Protein AF-A0A2U3K181-F1 (afdb_monomer)

Sequence (98 aa):
MNLVLLTLGADSKNRAWQYGEIVSIKQDVFADGDSTAYVYSLRAKDVTYRAAFASPLKAAIHTKVKFAVDKKSLCVQDLDGKSRSAAIVEQVGNAPQR

Structure (mmCIF, N/CA/C/O backbone):
data_AF-A0A2U3K181-F1
#
_entry.id   AF-A0A2U3K181-F1
#
loop_
_atom_site.group_PDB
_atom_site.id
_atom_site.type_symbol
_atom_site.label_atom_id
_atom_site.label_alt_id
_atom_site.label_comp_id
_atom_site.label_asym_id
_atom_site.label_entity_id
_atom_site.label_seq_id
_atom_site.pdbx_PDB_ins_code
_atom_site.Cartn_x
_atom_site.Cartn_y
_atom_site.Cartn_z
_atom_site.occupancy
_atom_site.B_iso_or_equiv
_atom_site.auth_seq_id
_atom_site.auth_comp_id
_atom_site.auth_asym_id
_atom_site.auth_atom_id
_atom_site.pdbx_PDB_model_num
ATOM 1 N N . MET A 1 1 ? -8.596 37.259 12.466 1.00 39.12 1 MET A N 1
ATOM 2 C CA . MET A 1 1 ? -9.016 36.731 11.149 1.00 39.12 1 MET A CA 1
ATOM 3 C C . MET A 1 1 ? -8.862 35.221 11.189 1.00 39.12 1 MET A C 1
ATOM 5 O O . MET A 1 1 ? -7.736 34.750 11.199 1.00 39.12 1 MET A O 1
ATOM 9 N N . ASN A 1 2 ? -9.961 34.478 11.327 1.00 39.44 2 ASN A N 1
ATOM 10 C CA . ASN A 1 2 ? -9.931 33.016 11.385 1.00 39.44 2 ASN A CA 1
ATOM 11 C C . ASN A 1 2 ? -10.190 32.484 9.968 1.00 39.44 2 ASN A C 1
ATOM 13 O O . ASN A 1 2 ? -11.282 32.676 9.435 1.00 39.44 2 ASN A O 1
ATOM 17 N N . LEU A 1 3 ? -9.173 31.905 9.330 1.00 45.72 3 LEU A N 1
ATOM 18 C CA . LEU A 1 3 ? -9.273 31.383 7.969 1.00 45.72 3 LEU A CA 1
ATOM 19 C C . LEU A 1 3 ? -9.971 30.016 8.020 1.00 45.72 3 LEU A C 1
ATOM 21 O O . LEU A 1 3 ? -9.351 29.000 8.324 1.00 45.72 3 LEU A O 1
ATOM 25 N N . VAL A 1 4 ? -11.278 29.997 7.758 1.00 48.94 4 VAL A N 1
ATOM 26 C CA . VAL A 1 4 ? -12.032 28.755 7.551 1.00 48.94 4 VAL A CA 1
ATOM 27 C C . VAL A 1 4 ? -11.635 28.207 6.183 1.00 48.94 4 VAL A C 1
ATOM 29 O O . VAL A 1 4 ? -12.110 28.678 5.151 1.00 48.94 4 VAL A O 1
ATOM 32 N N . LEU A 1 5 ? -10.727 27.230 6.163 1.00 55.03 5 LEU A N 1
ATOM 33 C CA . LEU A 1 5 ? -10.469 26.439 4.964 1.00 55.03 5 LEU A CA 1
ATOM 34 C C . LEU A 1 5 ? -11.700 25.573 4.682 1.00 55.03 5 LEU A C 1
ATOM 36 O O . LEU A 1 5 ? -11.958 24.579 5.358 1.00 55.03 5 LEU A O 1
ATOM 40 N N . LEU A 1 6 ? -12.456 25.980 3.664 1.00 47.91 6 LEU A N 1
ATOM 41 C CA . LEU A 1 6 ? -13.483 25.182 3.011 1.00 47.91 6 LEU A CA 1
ATOM 42 C C . LEU A 1 6 ? -12.813 23.944 2.407 1.00 47.91 6 LEU A C 1
ATOM 44 O O . LEU A 1 6 ? -12.244 23.987 1.316 1.00 47.91 6 LEU A O 1
ATOM 48 N N . THR A 1 7 ? -12.855 22.829 3.130 1.00 49.59 7 THR A N 1
ATOM 49 C CA . THR A 1 7 ? -12.512 21.531 2.561 1.00 49.59 7 THR A CA 1
ATOM 50 C C . THR A 1 7 ? -13.585 21.191 1.537 1.00 49.59 7 THR A C 1
ATOM 52 O O . THR A 1 7 ? -14.704 20.831 1.903 1.00 49.59 7 THR A O 1
ATOM 55 N N . LEU A 1 8 ? -13.258 21.328 0.252 1.00 47.91 8 LEU A N 1
ATOM 56 C CA . LEU A 1 8 ? -14.037 20.749 -0.835 1.00 47.91 8 LEU A CA 1
ATOM 57 C C . LEU A 1 8 ? -14.118 19.239 -0.590 1.00 47.91 8 LEU A C 1
ATOM 59 O O . LEU A 1 8 ? -13.180 18.493 -0.870 1.00 47.91 8 LEU A O 1
ATOM 63 N N . GLY A 1 9 ? -15.229 18.808 0.004 1.00 44.72 9 GLY A N 1
ATOM 64 C CA . GLY A 1 9 ? -15.600 17.411 0.140 1.00 44.72 9 GLY A CA 1
ATOM 65 C C . GLY A 1 9 ? -15.864 16.846 -1.245 1.00 44.72 9 GLY A C 1
ATOM 66 O O . GLY A 1 9 ? -16.997 16.844 -1.716 1.00 44.72 9 GLY A O 1
ATOM 67 N N . ALA A 1 10 ? -14.804 16.398 -1.910 1.00 48.47 10 ALA A N 1
ATOM 68 C CA . ALA A 1 10 ? -14.907 15.555 -3.084 1.00 48.47 10 ALA A CA 1
ATOM 69 C C . ALA A 1 10 ? -15.481 14.202 -2.638 1.00 48.47 10 ALA A C 1
ATOM 71 O O . ALA A 1 10 ? -14.775 13.383 -2.053 1.00 48.47 10 ALA A O 1
ATOM 72 N N . ASP A 1 11 ? -16.791 14.056 -2.829 1.00 46.34 11 ASP A N 1
ATOM 73 C CA . ASP A 1 11 ? -17.597 12.834 -2.949 1.00 46.34 11 ASP A CA 1
ATOM 74 C C . ASP A 1 11 ? -16.875 11.512 -2.583 1.00 46.34 11 ASP A C 1
ATOM 76 O O . ASP A 1 11 ? -16.540 10.678 -3.423 1.00 46.34 11 ASP A O 1
ATOM 80 N N . SER A 1 12 ? -16.614 11.307 -1.289 1.00 50.50 12 S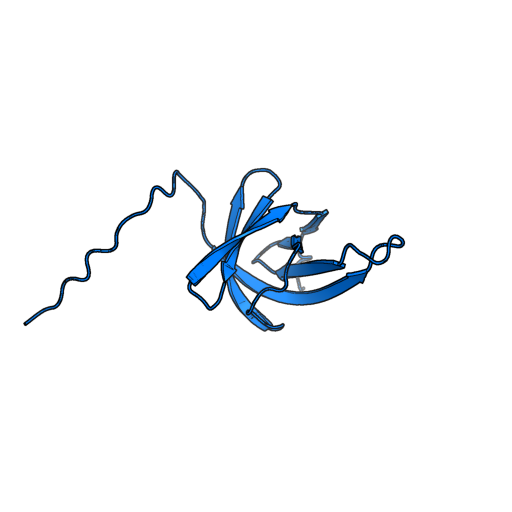ER A N 1
ATOM 81 C CA . SER A 1 12 ? -16.135 10.040 -0.727 1.00 50.50 12 SER A CA 1
ATOM 82 C C . SER A 1 12 ? -17.344 9.284 -0.186 1.00 50.50 12 SER A C 1
ATOM 84 O O . SER A 1 12 ? -17.552 9.211 1.028 1.00 50.50 12 SER A O 1
ATOM 86 N N . LYS A 1 13 ? -18.169 8.723 -1.073 1.00 54.75 13 LYS A N 1
ATOM 87 C CA . LYS A 1 13 ? -19.223 7.780 -0.679 1.00 54.75 13 LYS A CA 1
ATOM 88 C C . LYS A 1 13 ? -18.589 6.582 0.047 1.00 54.75 13 LYS A C 1
ATOM 90 O O . LYS A 1 13 ? -18.047 5.672 -0.565 1.00 54.75 13 LYS A O 1
ATOM 95 N N . ASN A 1 14 ? -18.645 6.638 1.376 1.00 66.06 14 ASN A N 1
ATOM 96 C CA . ASN A 1 14 ? -18.568 5.536 2.337 1.00 66.06 14 ASN A CA 1
ATOM 97 C C . ASN A 1 14 ? -17.309 4.639 2.345 1.00 66.06 14 ASN A C 1
ATOM 99 O O . ASN A 1 14 ? -17.398 3.444 2.622 1.00 66.06 14 ASN A O 1
ATOM 103 N N . ARG A 1 15 ? -16.117 5.186 2.079 1.00 77.62 15 ARG A N 1
ATOM 104 C CA . ARG A 1 15 ? -14.864 4.449 2.322 1.00 77.62 15 ARG A CA 1
ATOM 105 C C . ARG A 1 15 ? -14.478 4.533 3.797 1.00 77.62 15 ARG A C 1
ATOM 107 O O . ARG A 1 15 ? -14.247 5.626 4.314 1.00 77.62 15 ARG A O 1
ATOM 114 N N . ALA A 1 16 ? -14.383 3.383 4.464 1.00 89.31 16 ALA A N 1
ATOM 115 C CA . ALA A 1 16 ? -13.879 3.281 5.831 1.00 89.31 16 ALA A CA 1
ATOM 116 C C . ALA A 1 16 ? -12.361 3.521 5.843 1.00 89.31 16 ALA A C 1
ATOM 118 O O . ALA A 1 16 ? -11.556 2.598 5.711 1.00 89.31 16 ALA A O 1
ATOM 119 N N . TRP A 1 17 ? -11.975 4.792 5.927 1.00 92.94 17 TRP A N 1
ATOM 120 C CA . TRP A 1 17 ? -10.576 5.191 5.985 1.00 92.94 17 TRP A CA 1
ATOM 121 C C . TRP A 1 17 ? -9.951 4.842 7.334 1.00 92.94 17 TRP A C 1
ATOM 123 O O . TRP A 1 17 ? -10.528 5.098 8.388 1.00 92.94 17 TRP A O 1
ATOM 133 N N . GLN A 1 18 ? -8.726 4.338 7.292 1.00 94.69 18 GLN A N 1
ATOM 134 C CA . GLN A 1 18 ? -7.927 3.976 8.455 1.00 94.69 18 GLN A CA 1
ATOM 135 C C . GLN A 1 18 ? -6.443 4.258 8.198 1.00 94.69 18 GLN A C 1
ATOM 137 O O . GLN A 1 18 ? -6.048 4.644 7.096 1.00 94.69 18 GLN A O 1
ATOM 142 N N . TYR A 1 19 ? -5.619 4.082 9.228 1.00 95.88 19 TYR A N 1
ATOM 143 C CA . TYR A 1 19 ? -4.171 4.244 9.139 1.00 95.88 19 TYR A CA 1
ATOM 144 C C . TYR A 1 19 ? -3.470 2.891 9.173 1.00 95.88 19 TYR A C 1
ATOM 146 O O . TYR A 1 19 ? -3.878 1.984 9.897 1.00 95.88 19 TYR A O 1
ATOM 154 N N . GLY A 1 20 ? -2.403 2.773 8.390 1.00 96.31 20 GLY A N 1
ATOM 155 C CA . GLY A 1 20 ? -1.545 1.595 8.331 1.00 96.31 20 GLY A CA 1
ATOM 156 C C . GLY A 1 20 ? -0.113 1.993 8.018 1.00 96.31 20 GLY A C 1
ATOM 157 O O . GLY A 1 20 ? 0.163 3.148 7.698 1.00 96.31 20 GLY A O 1
ATOM 158 N N . GLU A 1 21 ? 0.798 1.038 8.127 1.00 97.75 21 GLU A N 1
ATOM 159 C CA . GLU A 1 21 ? 2.223 1.241 7.880 1.00 97.75 21 GLU A CA 1
ATOM 160 C C . GLU A 1 21 ? 2.671 0.406 6.683 1.00 97.75 21 GLU A C 1
ATOM 162 O O . GLU A 1 21 ? 2.322 -0.771 6.569 1.00 97.75 21 GLU A O 1
ATOM 167 N N . ILE A 1 22 ? 3.463 0.999 5.794 1.00 97.50 22 ILE A N 1
ATOM 168 C CA . ILE A 1 22 ? 4.134 0.244 4.736 1.00 97.50 22 ILE A CA 1
ATOM 169 C C . ILE A 1 22 ? 5.260 -0.563 5.378 1.00 97.50 22 ILE A C 1
ATOM 171 O O . ILE A 1 22 ? 6.219 0.009 5.878 1.00 97.50 22 ILE A O 1
ATOM 175 N N . VAL A 1 23 ? 5.170 -1.888 5.351 1.00 97.00 23 VAL A N 1
ATOM 176 C CA . VAL A 1 23 ? 6.160 -2.778 5.987 1.00 97.00 23 VAL A CA 1
ATOM 177 C C . VAL A 1 23 ? 7.062 -3.489 4.984 1.00 97.00 23 VAL A C 1
ATOM 179 O O . VAL A 1 23 ? 8.067 -4.074 5.367 1.00 97.00 23 VAL A O 1
ATOM 182 N N . SER A 1 24 ? 6.720 -3.455 3.696 1.00 96.31 24 SER A N 1
ATOM 183 C CA . SER A 1 24 ? 7.563 -3.987 2.625 1.00 96.31 24 SER A CA 1
ATOM 184 C C . SER A 1 24 ? 7.191 -3.354 1.288 1.00 96.31 24 SER A C 1
ATOM 186 O O . SER A 1 24 ? 6.020 -3.046 1.048 1.00 96.31 24 SER A O 1
ATOM 188 N N . ILE A 1 25 ? 8.192 -3.181 0.426 1.00 95.62 25 ILE A N 1
ATOM 189 C CA . ILE A 1 25 ? 8.055 -2.737 -0.961 1.00 95.62 25 ILE A CA 1
ATOM 190 C C . ILE A 1 25 ? 8.875 -3.705 -1.810 1.00 95.62 25 ILE A C 1
ATOM 192 O O . ILE A 1 25 ? 10.057 -3.911 -1.539 1.00 95.62 25 ILE A O 1
ATOM 196 N N . LYS A 1 26 ? 8.256 -4.290 -2.831 1.00 94.06 26 LYS A N 1
ATOM 197 C CA . LYS A 1 26 ? 8.919 -5.139 -3.820 1.00 94.06 26 LYS A CA 1
ATOM 198 C C . LYS A 1 26 ? 8.632 -4.592 -5.210 1.00 94.06 26 LYS A C 1
ATOM 200 O O . LYS A 1 26 ? 7.491 -4.263 -5.514 1.00 94.06 26 LYS A O 1
ATOM 205 N N . GLN A 1 27 ? 9.657 -4.499 -6.044 1.00 92.25 27 GLN A N 1
ATOM 206 C CA . GLN A 1 27 ? 9.497 -4.202 -7.461 1.00 92.25 27 GLN A CA 1
ATOM 207 C C . GLN A 1 27 ? 9.540 -5.522 -8.231 1.00 92.25 27 GLN A C 1
ATOM 209 O O . GLN A 1 27 ? 10.518 -6.257 -8.125 1.00 92.25 27 GLN A O 1
ATOM 214 N N . ASP A 1 28 ? 8.481 -5.808 -8.979 1.00 86.50 28 ASP A N 1
ATOM 215 C CA . ASP A 1 28 ? 8.386 -6.955 -9.874 1.00 86.50 28 ASP A CA 1
ATOM 216 C C . ASP A 1 28 ? 8.381 -6.447 -11.318 1.00 86.50 28 ASP A C 1
ATOM 218 O O . ASP A 1 28 ? 7.551 -5.623 -11.702 1.00 86.50 28 ASP A O 1
ATOM 222 N N . VAL A 1 29 ? 9.340 -6.922 -12.110 1.00 78.00 29 VAL A N 1
ATOM 223 C CA . VAL A 1 29 ? 9.423 -6.656 -13.550 1.00 78.00 29 VAL A CA 1
ATOM 224 C C . VAL A 1 29 ? 8.838 -7.871 -14.259 1.00 78.00 29 VAL A C 1
ATOM 226 O O . VAL A 1 29 ? 9.291 -8.994 -14.025 1.00 78.00 29 VAL A O 1
ATOM 229 N N . PHE A 1 30 ? 7.802 -7.671 -15.071 1.00 73.19 30 PHE A N 1
ATOM 230 C CA . PHE A 1 30 ? 7.212 -8.763 -15.838 1.00 73.19 30 PHE A CA 1
ATOM 231 C C . PHE A 1 30 ? 8.131 -9.160 -17.001 1.00 73.19 30 PHE A C 1
ATOM 233 O O . PHE A 1 30 ? 8.942 -8.371 -17.480 1.00 73.19 30 PHE A O 1
ATOM 240 N N . ALA A 1 31 ? 8.026 -10.419 -17.436 1.00 63.47 31 ALA A N 1
ATOM 241 C CA . ALA A 1 31 ? 8.918 -11.015 -18.434 1.00 63.47 31 ALA A CA 1
ATOM 242 C C . ALA A 1 31 ? 8.858 -10.341 -19.822 1.00 63.47 31 ALA A C 1
ATOM 244 O O . ALA A 1 31 ? 9.729 -10.596 -20.649 1.00 63.47 31 ALA A O 1
ATOM 245 N N . ASP A 1 32 ? 7.853 -9.495 -20.069 1.00 70.12 32 ASP A N 1
ATOM 246 C CA . ASP A 1 32 ? 7.728 -8.680 -21.280 1.00 70.12 32 ASP A CA 1
ATOM 247 C C . ASP A 1 32 ? 8.626 -7.429 -21.269 1.00 70.12 32 ASP A C 1
ATOM 249 O O . ASP A 1 32 ? 8.750 -6.771 -22.294 1.00 70.12 32 ASP A O 1
ATOM 253 N N . GLY A 1 33 ? 9.276 -7.107 -20.144 1.00 61.75 33 GLY A N 1
ATOM 254 C CA . GLY A 1 33 ? 10.227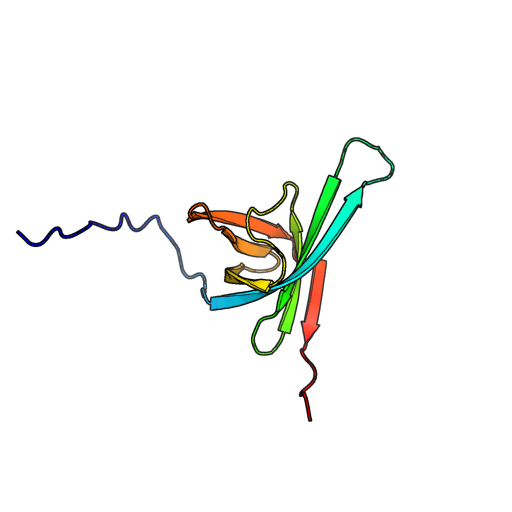 -5.999 -20.011 1.00 61.75 33 GLY A CA 1
ATOM 255 C C . GLY A 1 33 ? 9.596 -4.603 -19.943 1.00 61.75 33 GLY A C 1
ATOM 256 O O . GLY A 1 33 ? 10.229 -3.687 -19.420 1.00 61.75 33 GLY A O 1
ATOM 257 N N . ASP A 1 34 ? 8.349 -4.452 -20.388 1.00 70.56 34 ASP A N 1
ATOM 258 C CA . ASP A 1 34 ? 7.651 -3.165 -20.476 1.00 70.56 34 ASP A CA 1
ATOM 259 C C . ASP A 1 34 ? 6.773 -2.869 -19.252 1.00 70.56 34 ASP A C 1
ATOM 261 O O . ASP A 1 34 ? 6.483 -1.708 -18.947 1.00 70.56 34 ASP A O 1
ATOM 265 N N . SER A 1 35 ? 6.375 -3.901 -18.504 1.00 77.06 35 SER A N 1
ATOM 266 C CA . SER A 1 35 ? 5.505 -3.743 -17.340 1.00 77.06 35 SER A CA 1
ATOM 267 C C . SER A 1 35 ? 6.288 -3.900 -16.034 1.00 77.06 35 SER A C 1
ATOM 269 O O . SER A 1 35 ? 6.806 -4.968 -15.711 1.00 77.06 35 SER A O 1
ATOM 271 N N . THR A 1 36 ? 6.342 -2.834 -15.231 1.00 86.38 36 THR A N 1
ATOM 272 C CA . THR A 1 36 ? 6.845 -2.881 -13.847 1.00 86.38 36 THR A CA 1
ATOM 273 C C . THR A 1 36 ? 5.686 -2.711 -12.870 1.00 86.38 36 THR A C 1
ATOM 275 O O . THR A 1 36 ? 4.936 -1.739 -12.951 1.00 86.38 36 THR A O 1
ATOM 278 N N . ALA A 1 37 ? 5.554 -3.633 -11.918 1.00 90.69 37 ALA A N 1
ATOM 279 C CA . ALA A 1 37 ? 4.647 -3.506 -10.78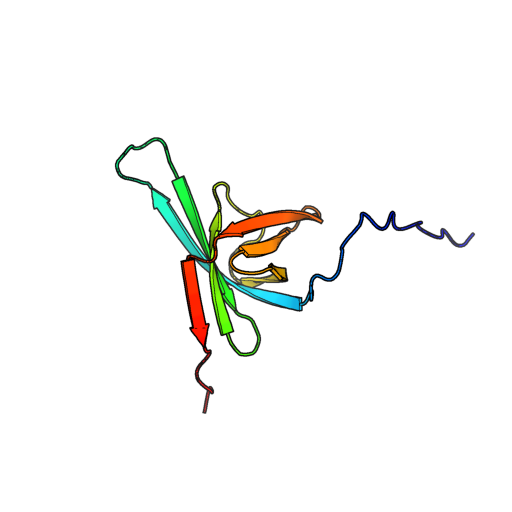6 1.00 90.69 37 ALA A CA 1
ATOM 280 C C . ALA A 1 37 ? 5.415 -3.259 -9.487 1.00 90.69 37 ALA A C 1
ATOM 282 O O . ALA A 1 37 ? 6.470 -3.833 -9.225 1.00 90.69 37 ALA A O 1
ATOM 283 N N . TYR A 1 38 ? 4.828 -2.431 -8.630 1.00 94.12 38 TYR A N 1
ATOM 284 C CA . TYR A 1 38 ? 5.3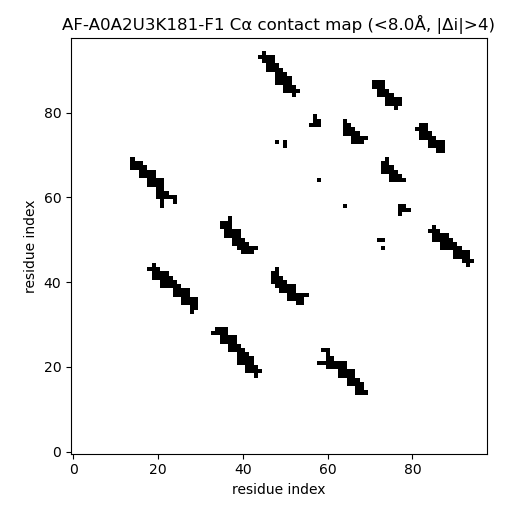30 -2.151 -7.295 1.00 94.12 38 TYR A CA 1
ATOM 285 C C . TYR A 1 38 ? 4.362 -2.753 -6.282 1.00 94.12 38 TYR A C 1
ATOM 287 O O . TYR A 1 38 ? 3.238 -2.275 -6.112 1.00 94.12 38 TYR A O 1
ATOM 295 N N . VAL A 1 39 ? 4.781 -3.831 -5.630 1.00 95.31 39 VAL A N 1
ATOM 296 C CA . VAL A 1 39 ? 3.994 -4.557 -4.638 1.00 95.31 39 VAL A CA 1
ATOM 297 C C . VAL A 1 39 ? 4.298 -4.001 -3.254 1.00 95.31 39 VAL A C 1
ATOM 299 O O . VAL A 1 39 ? 5.407 -4.135 -2.737 1.00 95.31 39 VAL A O 1
ATOM 302 N N . TYR A 1 40 ? 3.291 -3.397 -2.633 1.00 96.94 40 TYR A N 1
ATOM 303 C CA . TYR A 1 40 ? 3.378 -2.840 -1.287 1.00 96.94 40 TYR A CA 1
ATOM 304 C C . TYR A 1 40 ? 2.684 -3.765 -0.300 1.00 96.94 40 TYR A C 1
ATOM 306 O O . TYR A 1 40 ? 1.538 -4.146 -0.529 1.00 96.94 40 TYR A O 1
ATOM 314 N N . SER A 1 41 ? 3.351 -4.081 0.812 1.00 97.12 41 SER A N 1
ATOM 315 C CA . SER A 1 41 ? 2.716 -4.709 1.974 1.00 97.12 41 SER A CA 1
ATOM 316 C C . SER A 1 41 ? 2.347 -3.626 2.984 1.00 97.12 41 SER A C 1
ATOM 318 O O . SER A 1 41 ? 3.225 -2.948 3.521 1.00 97.12 41 SER A O 1
ATOM 320 N N . LEU A 1 42 ? 1.053 -3.464 3.237 1.00 96.62 42 LEU A N 1
ATOM 321 C CA . LEU A 1 42 ? 0.493 -2.482 4.150 1.00 96.62 42 LEU A CA 1
ATOM 322 C C . LEU A 1 42 ? -0.074 -3.179 5.386 1.00 96.62 42 LEU A C 1
ATOM 324 O O . LEU A 1 42 ? -1.092 -3.871 5.311 1.00 96.62 42 LEU A O 1
ATOM 328 N N . ARG A 1 43 ? 0.582 -2.979 6.528 1.00 96.94 43 ARG A N 1
ATOM 329 C CA . ARG A 1 43 ? 0.162 -3.522 7.817 1.00 96.94 43 ARG A CA 1
ATOM 330 C C . ARG A 1 43 ? -0.889 -2.614 8.449 1.00 96.94 43 ARG A C 1
ATOM 332 O O . ARG A 1 43 ? -0.609 -1.468 8.800 1.00 96.94 43 ARG A O 1
ATOM 339 N N . ALA A 1 44 ? -2.088 -3.154 8.609 1.00 93.44 44 ALA A N 1
ATOM 340 C CA . ALA A 1 44 ? -3.139 -2.629 9.469 1.00 93.44 44 ALA A CA 1
ATOM 341 C C . ALA A 1 44 ? -3.068 -3.303 10.851 1.00 93.44 44 ALA A C 1
ATOM 343 O O . ALA A 1 44 ? -2.164 -4.094 11.117 1.00 93.44 44 ALA A O 1
ATOM 344 N N . LYS A 1 45 ? -4.043 -3.015 11.721 1.00 89.44 45 LYS A N 1
ATOM 345 C CA . LYS A 1 45 ? -4.126 -3.590 13.072 1.00 89.44 45 LYS A CA 1
ATOM 346 C C . LYS A 1 45 ? -4.098 -5.127 13.057 1.00 89.44 45 LYS A C 1
ATOM 348 O O . LYS A 1 45 ? -3.179 -5.729 13.603 1.00 89.44 45 LYS A O 1
ATOM 353 N N . ASP A 1 46 ? -5.048 -5.741 12.355 1.00 90.56 46 ASP A N 1
ATOM 354 C CA . ASP A 1 46 ? -5.284 -7.194 12.414 1.00 90.56 46 ASP A CA 1
ATOM 355 C C . ASP A 1 46 ? -4.960 -7.914 11.093 1.00 90.56 46 ASP A C 1
ATOM 357 O O . ASP A 1 46 ? -5.156 -9.119 10.956 1.00 90.56 46 ASP A O 1
ATOM 361 N N . VAL A 1 47 ? -4.475 -7.185 10.088 1.00 94.50 47 VAL A N 1
ATOM 362 C CA . VAL A 1 47 ? -4.286 -7.701 8.731 1.00 94.50 47 VAL A CA 1
ATOM 363 C C . VAL A 1 47 ? -3.177 -6.959 8.001 1.00 94.50 47 VAL A C 1
ATOM 365 O O . VAL A 1 47 ? -3.003 -5.753 8.173 1.00 94.50 47 VAL A O 1
ATOM 368 N N . THR A 1 48 ? -2.459 -7.670 7.141 1.00 96.69 48 THR A N 1
ATOM 369 C CA . THR A 1 48 ? -1.526 -7.105 6.172 1.00 96.69 48 THR A CA 1
ATOM 370 C C . THR A 1 48 ? -2.075 -7.308 4.763 1.00 96.69 48 THR A C 1
ATOM 372 O O . THR A 1 48 ? -2.354 -8.432 4.345 1.00 96.69 48 THR A O 1
ATOM 375 N N . TYR A 1 49 ? -2.238 -6.208 4.030 1.00 96.62 49 TYR A N 1
ATOM 376 C CA . TYR A 1 49 ? -2.670 -6.215 2.634 1.00 96.62 49 TYR A CA 1
ATOM 377 C C . TYR A 1 49 ? -1.462 -6.116 1.717 1.00 96.62 49 TYR A C 1
ATOM 379 O O . TYR A 1 49 ? -0.592 -5.279 1.946 1.00 96.62 49 TYR A O 1
ATOM 387 N N . ARG A 1 50 ? -1.435 -6.896 0.640 1.00 96.56 50 ARG A N 1
ATOM 388 C CA . ARG A 1 50 ? -0.514 -6.682 -0.476 1.00 96.56 50 ARG A CA 1
ATOM 389 C C . ARG A 1 50 ? -1.266 -6.161 -1.678 1.00 96.56 50 ARG A C 1
ATOM 391 O O . ARG A 1 50 ? -2.273 -6.744 -2.073 1.00 96.56 50 ARG A O 1
ATOM 398 N N . ALA A 1 51 ? -0.768 -5.083 -2.266 1.00 96.06 51 ALA A N 1
ATOM 399 C CA . ALA A 1 51 ? -1.363 -4.479 -3.450 1.00 96.06 51 ALA A CA 1
ATOM 400 C C . ALA A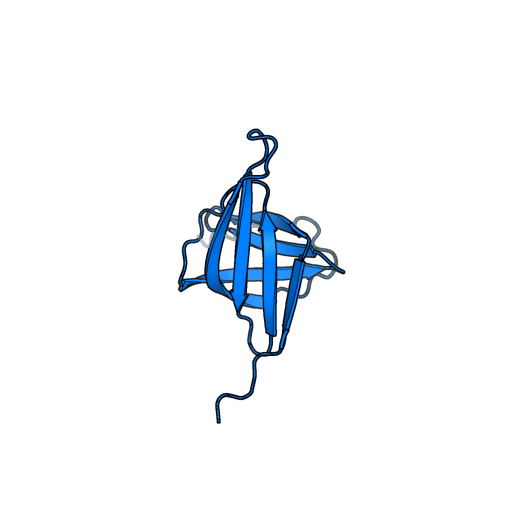 1 51 ? -0.295 -4.101 -4.477 1.00 96.06 51 ALA A C 1
ATOM 402 O O . ALA A 1 51 ? 0.777 -3.620 -4.108 1.00 96.06 51 ALA A O 1
ATOM 403 N N . ALA A 1 52 ? -0.606 -4.327 -5.754 1.00 94.62 52 ALA A N 1
ATOM 404 C CA . ALA A 1 52 ? 0.290 -4.068 -6.877 1.00 94.62 52 ALA A CA 1
ATOM 405 C C . ALA A 1 52 ? -0.084 -2.755 -7.576 1.00 94.62 52 ALA A C 1
ATOM 407 O O . ALA A 1 52 ? -1.151 -2.642 -8.181 1.00 94.62 52 ALA A O 1
ATOM 408 N N . PHE A 1 53 ? 0.795 -1.761 -7.490 1.00 94.19 53 PHE A N 1
ATOM 409 C CA . PHE A 1 53 ? 0.633 -0.465 -8.138 1.00 94.19 53 PHE A CA 1
ATOM 410 C C . PHE A 1 53 ? 1.436 -0.414 -9.440 1.00 94.19 53 PHE A C 1
ATOM 412 O O . PHE A 1 53 ? 2.580 -0.861 -9.484 1.00 94.19 53 PHE A O 1
ATOM 419 N N . ALA A 1 54 ? 0.862 0.194 -10.480 1.00 92.06 54 ALA A N 1
ATOM 420 C CA . ALA A 1 54 ? 1.540 0.435 -11.760 1.00 92.06 54 ALA A CA 1
ATOM 421 C C . ALA A 1 54 ? 2.611 1.543 -11.689 1.00 92.06 54 ALA A C 1
ATOM 423 O O . ALA A 1 54 ? 3.355 1.776 -12.634 1.00 92.06 54 ALA A O 1
ATOM 424 N N . SER A 1 55 ? 2.674 2.285 -10.585 1.00 91.25 55 SER A N 1
ATOM 425 C CA . SER A 1 55 ? 3.662 3.340 -10.366 1.00 91.25 55 SER A CA 1
ATOM 426 C C . SER A 1 55 ? 4.023 3.399 -8.886 1.00 91.25 55 SER A C 1
ATOM 428 O O . SER A 1 55 ? 3.161 3.114 -8.046 1.00 91.25 55 SER A O 1
ATOM 430 N N . PRO A 1 56 ? 5.261 3.786 -8.542 1.00 94.06 56 PRO A N 1
ATOM 431 C CA . PRO A 1 56 ? 5.687 3.815 -7.156 1.00 94.06 56 PRO A CA 1
ATOM 432 C C . PRO A 1 56 ? 4.893 4.861 -6.364 1.00 94.06 56 PRO A C 1
ATOM 434 O O . PRO A 1 56 ? 4.609 5.970 -6.833 1.00 94.06 56 PRO A O 1
ATOM 437 N N . LEU A 1 57 ? 4.542 4.507 -5.132 1.00 95.75 57 LEU A N 1
ATOM 438 C CA . LEU A 1 57 ? 4.109 5.460 -4.117 1.00 95.75 57 LEU A CA 1
ATOM 439 C C . LEU A 1 57 ? 5.294 6.338 -3.699 1.00 95.75 57 LEU A C 1
ATOM 441 O O . LEU A 1 57 ? 6.444 5.903 -3.719 1.00 95.75 57 LEU A O 1
ATOM 445 N N . LYS A 1 58 ? 5.006 7.576 -3.301 1.00 96.50 58 LYS A N 1
ATOM 446 C CA . LYS A 1 58 ? 5.987 8.468 -2.673 1.00 96.50 58 LYS A CA 1
ATOM 447 C C . LYS A 1 58 ? 6.298 8.025 -1.247 1.00 96.50 58 LYS A C 1
ATOM 449 O O . LYS A 1 58 ? 7.396 8.272 -0.762 1.00 96.50 58 LYS A O 1
ATOM 454 N N . ALA A 1 59 ? 5.337 7.394 -0.578 1.00 94.81 59 ALA A N 1
ATOM 455 C CA . ALA A 1 59 ? 5.535 6.792 0.728 1.00 94.81 59 ALA A CA 1
ATOM 456 C C . ALA A 1 59 ? 6.587 5.666 0.685 1.00 94.81 59 ALA A C 1
ATOM 458 O O . ALA A 1 59 ? 6.503 4.738 -0.123 1.00 94.81 59 ALA A O 1
ATOM 459 N N . ALA A 1 60 ? 7.562 5.747 1.591 1.00 94.75 60 ALA A N 1
ATOM 460 C CA . ALA A 1 60 ? 8.624 4.760 1.757 1.00 94.75 60 ALA A CA 1
ATOM 461 C C . ALA A 1 60 ? 8.229 3.665 2.766 1.00 94.75 60 ALA A C 1
ATOM 463 O O . ALA A 1 60 ? 7.210 3.763 3.456 1.00 94.75 60 ALA A O 1
ATOM 464 N N . ILE A 1 61 ? 9.067 2.634 2.899 1.00 95.62 61 ILE A N 1
ATOM 465 C CA . ILE A 1 61 ? 8.941 1.653 3.984 1.00 95.62 61 ILE A CA 1
ATOM 466 C C . ILE A 1 61 ? 8.944 2.363 5.353 1.00 95.62 61 ILE A C 1
ATOM 468 O O . ILE A 1 61 ? 9.570 3.407 5.517 1.00 95.62 61 ILE A O 1
ATOM 472 N N . HIS A 1 62 ? 8.187 1.833 6.310 1.00 96.06 62 HIS A N 1
ATOM 473 C CA . HIS A 1 62 ? 7.893 2.398 7.634 1.00 96.06 62 HIS A CA 1
ATOM 474 C C . HIS A 1 62 ? 7.092 3.709 7.650 1.00 96.06 62 HIS A C 1
ATOM 476 O O . HIS A 1 62 ? 6.863 4.303 8.706 1.00 96.06 62 HIS A O 1
ATOM 482 N N . THR A 1 63 ? 6.587 4.154 6.497 1.00 96.44 63 THR A N 1
ATOM 483 C CA . THR A 1 63 ? 5.706 5.324 6.434 1.00 96.44 63 THR A CA 1
ATOM 484 C C . THR A 1 63 ? 4.286 4.947 6.846 1.00 96.44 63 THR A C 1
ATOM 486 O O . THR A 1 63 ? 3.702 3.997 6.314 1.00 96.44 63 THR A O 1
ATOM 489 N N . LYS A 1 64 ? 3.699 5.730 7.760 1.00 96.50 64 LYS A N 1
ATOM 490 C CA . LYS A 1 64 ? 2.264 5.664 8.058 1.00 96.50 64 LYS A CA 1
ATOM 491 C C . LYS A 1 64 ? 1.477 6.373 6.961 1.00 96.50 64 LYS A C 1
ATOM 493 O O . LYS A 1 64 ? 1.716 7.546 6.692 1.00 96.50 64 LYS A O 1
ATOM 498 N N . VAL A 1 65 ? 0.509 5.683 6.372 1.00 96.62 65 VAL A N 1
ATOM 499 C CA . VAL A 1 65 ? -0.363 6.222 5.321 1.00 96.62 65 VAL A CA 1
ATOM 500 C C . VAL A 1 65 ? -1.828 6.024 5.682 1.00 96.62 65 VAL A C 1
ATOM 502 O O . VAL A 1 65 ? -2.196 5.084 6.395 1.00 96.62 65 VAL A O 1
ATOM 505 N N . LYS A 1 66 ? -2.677 6.926 5.187 1.00 96.88 66 LYS A N 1
ATOM 506 C CA . LYS A 1 66 ? -4.129 6.777 5.271 1.00 96.88 66 LYS A CA 1
ATOM 507 C C . LYS A 1 66 ? -4.591 5.930 4.092 1.00 96.88 66 LYS A C 1
ATOM 509 O O . LYS A 1 66 ? -4.196 6.179 2.955 1.00 96.88 66 LYS A O 1
ATOM 514 N N . PHE A 1 67 ? -5.423 4.933 4.343 1.00 96.25 67 PHE A N 1
ATOM 515 C CA . PHE A 1 67 ? -5.901 4.034 3.303 1.00 96.25 67 PHE A CA 1
ATOM 516 C C . PHE A 1 67 ? -7.326 3.560 3.575 1.00 96.25 67 PHE A C 1
ATOM 518 O O . PHE A 1 67 ? -7.826 3.658 4.693 1.00 96.25 67 PHE A O 1
ATOM 525 N N . ALA A 1 68 ? -7.976 3.041 2.544 1.00 95.75 68 ALA A N 1
ATOM 526 C CA . ALA A 1 68 ? -9.262 2.374 2.629 1.00 95.75 68 ALA A CA 1
ATOM 527 C C . ALA A 1 68 ? -9.241 1.117 1.759 1.00 95.75 68 ALA A C 1
ATOM 529 O O . ALA A 1 68 ? -8.565 1.071 0.729 1.00 95.75 68 ALA A O 1
ATOM 530 N N . VAL A 1 69 ? -10.003 0.110 2.172 1.00 93.62 69 VAL A N 1
ATOM 531 C CA . VAL A 1 69 ? -10.261 -1.082 1.365 1.00 93.62 69 VAL A CA 1
ATOM 532 C C . VAL A 1 69 ? -11.657 -0.955 0.780 1.00 93.62 69 VAL A C 1
ATOM 534 O O . VAL A 1 69 ? -12.616 -0.696 1.503 1.00 93.62 69 VAL A O 1
ATOM 537 N N . ASP A 1 70 ? -11.758 -1.116 -0.533 1.00 89.25 70 ASP A N 1
ATOM 538 C CA . ASP A 1 70 ? -13.012 -1.072 -1.276 1.00 89.25 70 ASP A CA 1
ATOM 539 C C . ASP A 1 70 ? -13.094 -2.321 -2.155 1.00 89.25 70 ASP A C 1
ATOM 541 O O . ASP A 1 70 ? -12.336 -2.477 -3.115 1.00 89.25 70 ASP A O 1
ATOM 545 N N . LYS A 1 71 ? -13.980 -3.253 -1.788 1.00 86.75 71 LYS A N 1
ATOM 546 C CA . LYS A 1 71 ? -14.121 -4.581 -2.409 1.00 86.75 71 LYS A CA 1
ATOM 547 C C . LYS A 1 71 ? -12.795 -5.358 -2.440 1.00 86.75 71 LYS A C 1
ATOM 549 O O . LYS A 1 71 ? -12.440 -5.995 -1.458 1.00 86.75 71 LYS A O 1
ATOM 554 N N . LYS A 1 72 ? -12.077 -5.325 -3.567 1.00 90.31 72 LYS A N 1
ATOM 555 C CA . LYS A 1 72 ? -10.787 -6.006 -3.794 1.00 90.31 72 LYS A CA 1
ATOM 556 C C . LYS A 1 72 ? -9.659 -5.023 -4.111 1.00 90.31 72 LYS A C 1
ATOM 558 O O . LYS A 1 72 ? -8.640 -5.405 -4.680 1.00 90.31 72 LYS A O 1
ATOM 563 N N . SER A 1 73 ? -9.848 -3.750 -3.783 1.00 94.06 73 SER A N 1
ATOM 564 C CA . SER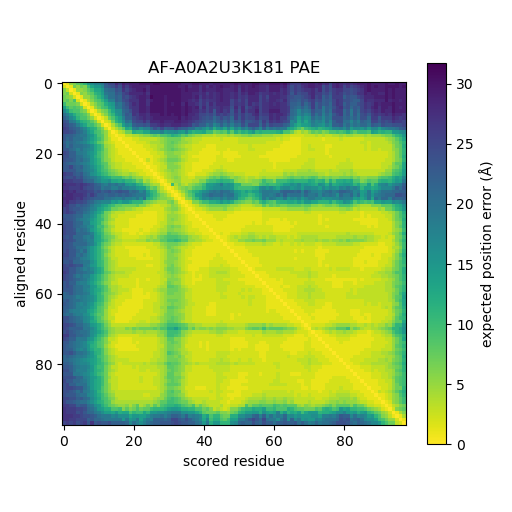 A 1 73 ? -8.890 -2.693 -4.070 1.00 94.06 73 SER A CA 1
ATOM 565 C C . SER A 1 73 ? -8.431 -2.010 -2.794 1.00 94.06 73 SER A C 1
ATOM 567 O O . SER A 1 73 ? -9.223 -1.721 -1.896 1.00 94.06 73 SER A O 1
ATOM 569 N N . LEU A 1 74 ? -7.134 -1.729 -2.742 1.00 95.75 74 LEU A N 1
ATOM 570 C CA . LEU A 1 74 ? -6.507 -0.916 -1.717 1.00 95.75 74 LEU A CA 1
ATOM 571 C C . LEU A 1 74 ? -6.361 0.501 -2.268 1.00 95.75 74 LEU A C 1
ATOM 573 O O . LEU A 1 74 ? -5.666 0.709 -3.262 1.00 95.75 74 LEU A O 1
ATOM 577 N N . CYS A 1 75 ? -7.014 1.467 -1.632 1.00 96.50 75 CYS A N 1
ATOM 578 C CA . CYS A 1 75 ? -6.885 2.882 -1.950 1.00 96.50 75 CYS A CA 1
ATOM 579 C C . CYS A 1 75 ? -6.014 3.555 -0.891 1.00 96.50 75 CYS A C 1
ATOM 581 O O . CYS A 1 75 ? -6.401 3.612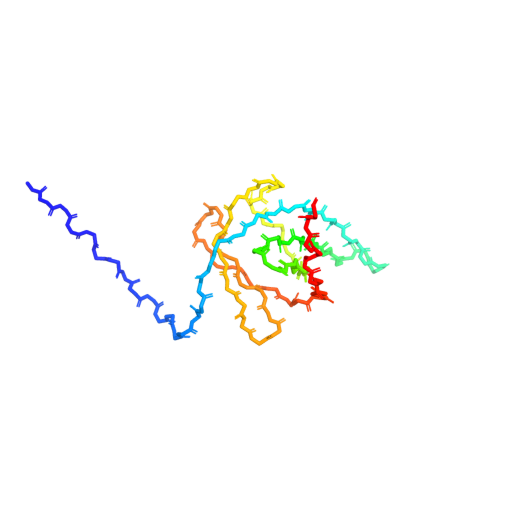 0.272 1.00 96.50 75 CYS A O 1
ATOM 583 N N . VAL A 1 76 ? -4.865 4.094 -1.284 1.00 96.75 76 VAL A N 1
ATOM 584 C CA . VAL A 1 76 ? -3.915 4.788 -0.406 1.00 96.75 76 VAL A CA 1
ATOM 585 C C . VAL A 1 76 ? -3.939 6.278 -0.723 1.00 96.75 76 VAL A C 1
ATOM 587 O O . VAL A 1 76 ? -3.844 6.664 -1.886 1.00 96.75 76 VAL A O 1
ATOM 590 N N . GLN A 1 77 ? -4.056 7.119 0.302 1.00 96.88 77 GLN A N 1
ATOM 591 C CA . GLN A 1 77 ? -3.731 8.537 0.199 1.00 96.88 77 GLN A CA 1
ATOM 592 C C . GLN A 1 77 ? -2.223 8.684 0.398 1.00 96.88 77 GLN A C 1
ATOM 594 O O . GLN A 1 77 ? -1.708 8.452 1.492 1.00 96.88 77 GLN A O 1
ATOM 599 N N . ASP A 1 78 ? -1.522 9.007 -0.683 1.00 96.00 78 ASP A N 1
ATOM 600 C CA . ASP A 1 78 ? -0.067 9.113 -0.694 1.00 96.00 78 ASP A CA 1
ATOM 601 C C . ASP A 1 78 ? 0.410 10.463 -0.121 1.00 96.00 78 ASP A C 1
ATOM 603 O O . ASP A 1 78 ? -0.391 11.352 0.173 1.00 96.00 78 ASP A O 1
ATOM 607 N N . LEU A 1 79 ? 1.724 10.637 0.035 1.00 94.94 79 LEU A N 1
ATOM 608 C CA . LEU A 1 79 ? 2.343 11.811 0.664 1.00 94.94 79 LEU A CA 1
ATOM 609 C C . LEU A 1 79 ? 2.103 13.130 -0.081 1.00 94.94 79 LEU A C 1
ATOM 611 O O . LEU A 1 79 ? 2.267 14.199 0.494 1.00 94.94 79 LEU A O 1
ATOM 615 N N . ASP A 1 80 ? 1.703 13.075 -1.351 1.00 94.50 80 ASP A N 1
ATOM 616 C CA . ASP A 1 80 ? 1.279 14.254 -2.112 1.00 94.50 80 ASP A CA 1
ATOM 617 C C . ASP A 1 80 ? -0.220 14.562 -1.979 1.00 94.50 80 ASP A C 1
ATOM 619 O O . ASP A 1 80 ? -0.753 15.387 -2.720 1.00 94.50 80 ASP A O 1
ATOM 623 N N . GLY A 1 81 ? -0.914 13.880 -1.066 1.00 91.94 81 GLY A N 1
ATOM 624 C CA . GLY A 1 81 ? -2.347 14.015 -0.833 1.00 91.94 81 GLY A CA 1
ATOM 625 C C . GLY A 1 81 ? -3.219 13.325 -1.885 1.00 91.94 81 GLY A C 1
ATOM 626 O O . GLY A 1 81 ? -4.439 13.257 -1.700 1.00 91.94 81 GLY A O 1
ATOM 627 N N . LYS A 1 82 ? -2.636 12.783 -2.965 1.00 94.19 82 LYS A N 1
ATOM 628 C CA . LYS A 1 82 ? -3.387 12.108 -4.030 1.00 94.19 82 LYS A CA 1
ATOM 629 C C . LYS A 1 82 ? -3.774 10.697 -3.604 1.00 94.19 82 LYS A C 1
ATOM 631 O O . LYS A 1 82 ? -2.998 9.975 -2.983 1.00 94.19 82 LYS A O 1
ATOM 636 N N . SER A 1 83 ? -4.976 10.285 -3.997 1.00 94.69 83 SER A N 1
ATOM 637 C CA . SER A 1 83 ? -5.432 8.906 -3.815 1.00 94.69 83 SER A CA 1
ATOM 638 C C . SER A 1 83 ? -4.958 8.032 -4.969 1.00 94.69 83 SER A C 1
ATOM 640 O O . SER A 1 83 ? -5.128 8.387 -6.134 1.00 94.69 83 SER A O 1
ATOM 642 N N . ARG A 1 84 ? -4.387 6.875 -4.647 1.00 95.19 84 ARG A N 1
ATOM 643 C CA . ARG A 1 84 ? -3.917 5.875 -5.608 1.00 95.19 84 ARG A CA 1
ATOM 644 C C . ARG A 1 84 ? -4.540 4.543 -5.241 1.00 95.19 84 ARG A C 1
ATOM 646 O O . ARG A 1 84 ? -4.529 4.162 -4.075 1.00 95.19 84 ARG A O 1
ATOM 653 N N . SER A 1 85 ? -5.126 3.863 -6.218 1.00 95.19 85 SER A N 1
ATOM 654 C CA . SER A 1 85 ? -5.806 2.585 -6.002 1.00 95.19 85 SER A CA 1
ATOM 655 C C . SER A 1 85 ? -5.102 1.473 -6.761 1.00 95.19 85 SER A C 1
ATOM 657 O O . SER A 1 85 ? -4.677 1.670 -7.895 1.00 95.19 85 SER A O 1
ATOM 659 N N . ALA A 1 86 ? -5.010 0.312 -6.129 1.00 95.25 86 ALA A N 1
ATOM 660 C CA . ALA A 1 86 ? -4.433 -0.894 -6.697 1.00 95.25 86 ALA A CA 1
ATOM 661 C C . ALA A 1 86 ? -5.280 -2.109 -6.327 1.00 95.25 86 ALA A C 1
ATOM 663 O O . ALA A 1 86 ? -5.996 -2.097 -5.322 1.00 95.25 86 ALA A O 1
ATOM 664 N N . ALA A 1 87 ? -5.192 -3.168 -7.128 1.00 94.12 87 ALA A N 1
ATOM 665 C CA . ALA A 1 87 ? -5.786 -4.448 -6.771 1.00 94.12 87 ALA A CA 1
ATOM 666 C C . ALA A 1 87 ? -5.040 -5.057 -5.576 1.00 94.12 87 ALA A C 1
ATOM 668 O O . ALA A 1 87 ? -3.807 -5.040 -5.528 1.00 94.12 87 ALA A O 1
ATOM 669 N N . ILE A 1 88 ? -5.797 -5.599 -4.622 1.00 95.69 88 ILE A N 1
ATOM 670 C CA . ILE A 1 88 ? -5.258 -6.437 -3.554 1.00 95.69 88 ILE A CA 1
ATOM 671 C C . ILE A 1 88 ? -4.908 -7.785 -4.180 1.00 95.69 88 ILE A C 1
ATOM 673 O O . ILE A 1 88 ? -5.778 -8.457 -4.733 1.00 95.69 88 ILE A O 1
ATOM 677 N N . VAL A 1 89 ? -3.637 -8.162 -4.093 1.00 94.62 89 VAL A N 1
ATOM 678 C CA . VAL A 1 89 ? -3.126 -9.448 -4.588 1.00 94.62 89 VAL A CA 1
ATOM 679 C C . VAL A 1 89 ? -3.101 -10.509 -3.490 1.00 94.62 89 VAL A C 1
ATOM 681 O O . VAL A 1 89 ? -3.224 -11.691 -3.783 1.00 94.62 89 VAL A O 1
ATOM 684 N N . GLU A 1 90 ? -2.986 -10.096 -2.225 1.00 94.25 90 GLU A N 1
ATOM 685 C CA . GLU A 1 90 ? -2.975 -10.998 -1.073 1.00 94.25 90 GLU A CA 1
ATOM 686 C C . GLU A 1 90 ? -3.461 -10.266 0.188 1.00 94.25 90 GLU A C 1
ATOM 688 O O . GLU A 1 90 ? -3.225 -9.066 0.361 1.00 94.25 90 GLU A O 1
ATOM 693 N N . GLN A 1 91 ? -4.131 -10.993 1.081 1.00 93.06 91 GLN A N 1
ATOM 694 C CA . GLN A 1 91 ? -4.542 -10.518 2.399 1.00 93.06 91 GLN A CA 1
ATOM 695 C C . GLN A 1 91 ? -4.180 -11.583 3.434 1.00 93.06 91 GLN A C 1
ATOM 697 O O . GLN A 1 91 ? -4.677 -12.704 3.366 1.00 93.06 91 GLN A O 1
ATOM 702 N N . VAL A 1 92 ? -3.333 -11.224 4.399 1.00 92.00 92 VAL A N 1
ATOM 703 C CA . VAL A 1 92 ? -2.859 -12.139 5.445 1.00 92.00 92 VAL A CA 1
ATOM 704 C C . VAL A 1 92 ? -3.268 -11.588 6.804 1.00 92.00 92 VAL A C 1
ATOM 706 O O . VAL A 1 92 ? -2.954 -10.443 7.126 1.00 92.00 92 VAL A O 1
ATOM 709 N N . GLY A 1 93 ? -3.987 -12.379 7.603 1.00 90.44 93 GLY A N 1
ATOM 710 C CA . GLY A 1 93 ? -4.295 -12.013 8.987 1.00 90.44 93 GLY A CA 1
ATOM 711 C C . GLY A 1 93 ? -3.012 -11.887 9.807 1.00 90.44 93 GLY A C 1
ATOM 712 O O . GLY A 1 93 ? -2.127 -12.737 9.711 1.00 90.44 93 GLY A O 1
ATOM 713 N N . ASN A 1 94 ? -2.896 -10.833 10.612 1.00 81.56 94 ASN A N 1
ATOM 714 C CA . ASN A 1 94 ? -1.763 -10.694 11.518 1.00 81.56 94 ASN A CA 1
ATOM 715 C C . ASN A 1 94 ? -1.930 -11.733 12.635 1.00 81.56 94 ASN A C 1
ATOM 717 O O . ASN A 1 94 ? -2.934 -11.721 13.348 1.00 81.56 94 ASN A O 1
ATOM 721 N N . ALA A 1 95 ? -0.966 -12.640 12.798 1.00 73.12 95 ALA A N 1
ATOM 722 C CA . ALA A 1 95 ? -0.970 -13.532 13.952 1.00 73.12 95 ALA A CA 1
ATOM 723 C C . ALA A 1 95 ? -0.863 -12.696 15.242 1.00 73.12 95 ALA A C 1
ATOM 725 O O . ALA A 1 95 ? -0.087 -11.730 15.263 1.00 73.12 95 ALA A O 1
ATOM 726 N N . PRO A 1 96 ? -1.596 -13.044 16.317 1.00 60.66 96 PRO A N 1
ATOM 727 C CA . PRO A 1 96 ? -1.414 -12.388 17.602 1.00 60.66 96 PRO A CA 1
ATOM 728 C C . PRO A 1 96 ? 0.050 -12.545 18.019 1.00 60.66 96 PRO A C 1
ATOM 730 O O . PRO A 1 96 ? 0.556 -13.662 18.135 1.00 60.66 96 PRO A O 1
ATOM 733 N N . GLN A 1 97 ? 0.740 -11.418 18.195 1.00 57.12 97 GLN A N 1
ATOM 734 C CA . GLN A 1 97 ? 2.048 -11.397 18.840 1.00 57.12 97 GLN A CA 1
ATOM 735 C C . GLN A 1 97 ? 1.782 -11.780 20.302 1.00 57.12 97 GLN A C 1
ATOM 737 O O . GLN A 1 97 ? 1.172 -11.000 21.034 1.00 57.12 97 GLN A O 1
ATOM 742 N N . ARG A 1 98 ? 2.083 -13.033 20.655 1.00 44.19 98 ARG A N 1
ATOM 743 C CA . ARG A 1 98 ? 1.967 -13.555 22.021 1.00 44.19 98 ARG A CA 1
ATOM 744 C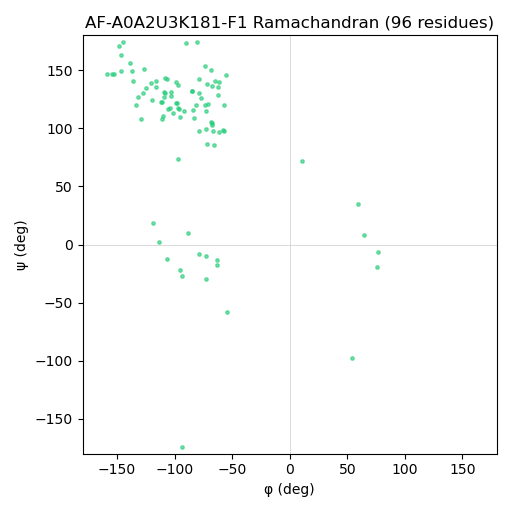 C . ARG A 1 98 ? 3.005 -12.928 22.938 1.00 44.19 98 ARG A C 1
ATOM 746 O O . ARG A 1 98 ? 4.132 -12.693 22.451 1.00 44.19 98 ARG A O 1
#

Radius of gyration: 15.48 Å; Cα contacts (8 Å, |Δi|>4): 191; chains: 1; bounding box: 29×50×43 Å

Mean predicted aligned error: 8.79 Å

Nearest PDB structures (foldseek):
  3sh4-assembly1_A  TM=3.165E-01  e=4.104E-01  Homo sapiens
  3pve-assembly2_B  TM=3.402E-01  e=1.096E+00  Mus musculus
  3pve-assembly1_A  TM=3.424E-01  e=1.157E+00  Mus musculus
  5o1r-assembly1_A  TM=3.390E-01  e=1.997E+00  Neisseria meningitidis
  2zgt-assembly1_A  TM=3.381E-01  e=3.263E+00  Cyclocybe aegerita

Solvent-accessible surface area (backbone atoms only — not comparable to full-atom values): 5888 Å² total; per-residue (Å²): 137,84,84,78,78,80,73,81,79,75,81,71,86,82,65,69,67,46,69,32,30,26,76,41,77,44,79,47,72,44,95,82,75,78,51,56,36,32,36,37,32,35,37,42,93,62,34,32,39,29,28,46,25,80,59,80,69,81,59,50,74,75,35,76,36,45,31,29,69,55,100,63,29,41,35,35,39,38,81,86,70,48,76,49,74,22,49,50,79,47,78,45,73,51,75,81,86,123

Foldseek 3Di:
DDDPPPDPPPDPPDFPKDKWFFADWDWDQDPVNPFI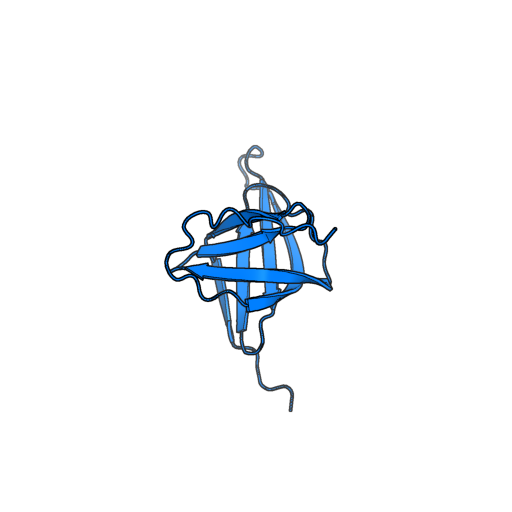WIWTWTDDDFKTWIFTFSDDAPDDGRDMWIWGDDDQKIWTLGPVRDIGITGTPDMDTDDPPD

pLDDT: mean 84.4, std 17.62, range [39.12, 97.75]

Secondary structure (DSSP, 8-state):
-------------S---EEEEEEEEEEEE-TTSS-EEEEEEEE-SSEEEEEEESS--SPPTT-EEEEEEETTEEEEE-TTS-EEEEEEEEEEEPPP--